Protein AF-A0A957FHU2-F1 (afdb_monomer_lite)

Structure (mmCIF, N/CA/C/O backbone):
data_AF-A0A957FHU2-F1
#
_entry.id   AF-A0A957FHU2-F1
#
loop_
_atom_site.group_PDB
_atom_site.id
_atom_site.type_symbol
_atom_site.label_atom_id
_atom_site.label_alt_id
_atom_site.label_comp_id
_atom_site.label_asym_id
_atom_site.label_entity_id
_atom_site.label_seq_id
_atom_site.pdbx_PDB_ins_code
_atom_site.Cartn_x
_atom_site.Cartn_y
_atom_site.Cartn_z
_atom_site.occupancy
_atom_site.B_iso_or_equiv
_atom_site.auth_seq_id
_atom_site.auth_comp_id
_atom_site.auth_asym_id
_atom_site.auth_atom_id
_atom_site.pdbx_PDB_model_num
ATOM 1 N N . MET A 1 1 ? -1.636 3.549 -12.609 1.00 58.84 1 MET A N 1
ATOM 2 C CA . MET A 1 1 ? -0.171 3.416 -12.689 1.00 58.84 1 MET A CA 1
ATOM 3 C C . MET A 1 1 ? 0.084 2.730 -14.004 1.00 58.84 1 MET A C 1
ATOM 5 O O . MET A 1 1 ? -0.234 1.559 -14.121 1.00 58.84 1 MET A O 1
ATOM 9 N N . GLU A 1 2 ? 0.483 3.490 -15.012 1.00 68.56 2 GLU A N 1
ATOM 10 C CA . GLU A 1 2 ? 0.765 2.947 -16.338 1.00 68.56 2 GLU A CA 1
ATOM 11 C C . GLU A 1 2 ? 2.270 3.096 -16.540 1.00 68.56 2 GLU A C 1
ATOM 13 O O . GLU A 1 2 ? 2.808 4.201 -16.449 1.00 68.56 2 GLU A O 1
ATOM 18 N N . MET A 1 3 ? 2.957 1.965 -16.657 1.00 79.81 3 MET A N 1
ATOM 19 C CA . MET A 1 3 ? 4.405 1.883 -16.797 1.00 79.81 3 MET A CA 1
ATOM 20 C C . MET A 1 3 ? 4.702 0.957 -17.965 1.00 79.81 3 MET A C 1
ATOM 22 O O . MET A 1 3 ? 4.177 -0.155 -18.015 1.00 79.81 3 MET A O 1
ATOM 26 N N . ASP A 1 4 ? 5.546 1.411 -18.888 1.00 86.31 4 ASP A N 1
ATOM 27 C CA . ASP A 1 4 ? 5.995 0.567 -19.990 1.00 86.31 4 ASP A CA 1
ATOM 28 C C . ASP A 1 4 ? 6.772 -0.636 -19.431 1.00 86.31 4 ASP A C 1
ATOM 30 O O . ASP A 1 4 ? 7.658 -0.483 -18.588 1.00 86.31 4 ASP A O 1
ATOM 34 N N . GLY A 1 5 ? 6.381 -1.840 -19.847 1.00 88.19 5 GLY A N 1
ATOM 35 C CA . GLY A 1 5 ? 6.888 -3.101 -19.306 1.00 88.19 5 GLY A CA 1
ATOM 36 C C . GLY A 1 5 ? 6.062 -3.722 -18.173 1.00 88.19 5 GLY A C 1
ATOM 37 O O . GLY A 1 5 ? 6.344 -4.865 -17.827 1.00 88.19 5 GLY A O 1
ATOM 38 N N . VAL A 1 6 ? 5.032 -3.059 -17.630 1.00 90.50 6 VAL A N 1
ATOM 39 C CA . VAL A 1 6 ? 4.055 -3.714 -16.734 1.00 90.50 6 VAL A CA 1
ATOM 40 C C . VAL A 1 6 ? 2.987 -4.423 -17.567 1.00 90.50 6 VAL A C 1
ATOM 42 O O . VAL A 1 6 ? 2.378 -3.823 -18.448 1.00 90.50 6 VAL A O 1
ATOM 45 N N . LEU A 1 7 ? 2.778 -5.708 -17.289 1.00 90.75 7 LEU A N 1
ATOM 46 C CA . LEU A 1 7 ? 1.846 -6.581 -18.006 1.00 90.75 7 LEU A CA 1
ATOM 47 C C . LEU A 1 7 ? 0.510 -6.698 -17.273 1.00 90.75 7 LEU A C 1
ATOM 49 O O . LEU A 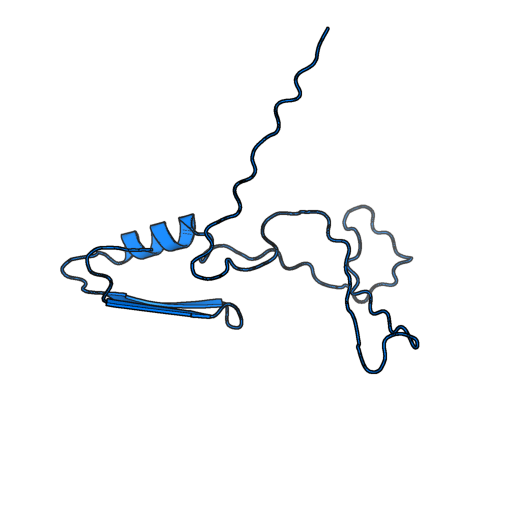1 7 ? -0.541 -6.611 -17.902 1.00 90.75 7 LEU A O 1
ATOM 53 N N . ASP A 1 8 ? 0.564 -6.891 -15.956 1.00 88.94 8 ASP A N 1
ATOM 54 C CA . ASP A 1 8 ? -0.619 -7.024 -15.110 1.00 88.94 8 ASP A CA 1
ATOM 55 C C . ASP A 1 8 ? -0.326 -6.571 -13.675 1.00 88.94 8 ASP A C 1
ATOM 57 O O . ASP A 1 8 ? 0.817 -6.632 -13.207 1.00 88.94 8 ASP A O 1
ATOM 61 N N . VAL A 1 9 ? -1.368 -6.107 -12.983 1.00 88.38 9 VAL A N 1
ATOM 62 C CA . VAL A 1 9 ? -1.300 -5.669 -11.587 1.00 88.38 9 VAL A CA 1
ATOM 63 C C . VAL A 1 9 ? -2.506 -6.190 -10.821 1.00 88.38 9 VAL A C 1
ATOM 65 O O . VAL A 1 9 ? -3.641 -5.773 -11.052 1.00 88.38 9 VAL A O 1
ATOM 68 N N . TYR A 1 10 ? -2.236 -7.014 -9.814 1.00 87.62 10 TYR A N 1
ATOM 69 C CA . TYR A 1 10 ? -3.202 -7.385 -8.791 1.00 87.62 10 TYR A CA 1
ATOM 70 C C . TYR A 1 10 ? -2.890 -6.640 -7.492 1.00 87.62 10 TYR A C 1
ATOM 72 O O . TYR A 1 10 ? -1.763 -6.670 -7.007 1.00 87.62 10 TYR A O 1
ATOM 80 N N . ALA A 1 11 ? -3.890 -5.983 -6.903 1.00 85.69 11 ALA A N 1
ATOM 81 C CA . ALA A 1 11 ? -3.741 -5.277 -5.634 1.00 85.69 11 ALA A CA 1
ATOM 82 C C . ALA A 1 11 ? -4.912 -5.593 -4.698 1.00 85.69 11 ALA A C 1
ATOM 84 O O . ALA A 1 11 ? -6.076 -5.428 -5.068 1.00 85.69 11 ALA A O 1
ATOM 85 N N . SER A 1 12 ? -4.602 -6.014 -3.470 1.00 83.00 12 SER A N 1
ATOM 86 C CA . SER A 1 12 ? -5.597 -6.359 -2.453 1.00 83.00 12 SER A CA 1
ATOM 87 C C . SER A 1 12 ? -5.368 -5.603 -1.155 1.00 83.00 12 SER A C 1
ATOM 89 O O . SER A 1 12 ? -4.422 -5.882 -0.422 1.00 83.00 12 SER A O 1
ATOM 91 N N . SER A 1 13 ? -6.274 -4.676 -0.833 1.00 78.19 13 SER A N 1
ATOM 92 C CA . SER A 1 13 ? -6.225 -3.913 0.421 1.00 78.19 13 SER A CA 1
ATOM 93 C C . SER A 1 13 ? -6.568 -4.737 1.653 1.00 78.19 13 SER A C 1
ATOM 95 O O . SER A 1 13 ? -6.093 -4.423 2.741 1.00 78.19 13 SER A O 1
ATOM 97 N N . SER A 1 14 ? -7.332 -5.819 1.490 1.00 74.69 14 SER A N 1
ATOM 98 C CA . SER A 1 14 ? -7.655 -6.741 2.582 1.00 74.69 14 SER A CA 1
ATOM 99 C C . SER A 1 14 ? -6.442 -7.538 3.056 1.00 74.69 14 SER A C 1
ATOM 101 O O . SER A 1 14 ? -6.355 -7.848 4.240 1.00 74.69 14 SER A O 1
ATOM 103 N N . PHE A 1 15 ? -5.519 -7.858 2.145 1.00 81.19 15 PHE A N 1
ATOM 104 C CA . PHE A 1 15 ? -4.308 -8.625 2.454 1.00 81.19 15 PHE A CA 1
ATOM 105 C C . PHE A 1 15 ? -3.029 -7.783 2.427 1.00 81.19 15 PHE A C 1
ATOM 107 O O . PHE A 1 15 ? -1.985 -8.289 2.816 1.00 81.19 15 PHE A O 1
ATOM 114 N N . GLN A 1 16 ? -3.110 -6.519 1.996 1.00 82.06 16 GLN A N 1
ATOM 115 C CA . GLN A 1 16 ? -1.970 -5.609 1.825 1.00 82.06 16 GLN A CA 1
ATOM 116 C C . GLN A 1 16 ? -0.893 -6.196 0.895 1.00 82.06 16 GLN A C 1
ATOM 118 O O . GLN A 1 16 ? 0.301 -6.111 1.161 1.00 82.06 16 GLN A O 1
ATOM 123 N N . ILE A 1 17 ? -1.334 -6.815 -0.206 1.00 85.44 17 ILE A N 1
ATOM 124 C CA . ILE A 1 17 ? -0.466 -7.459 -1.204 1.00 85.44 17 ILE A CA 1
ATOM 125 C C . ILE A 1 17 ? -0.643 -6.774 -2.554 1.00 85.44 17 ILE A C 1
ATOM 127 O O . ILE A 1 17 ? -1.774 -6.531 -2.990 1.00 85.44 17 ILE A O 1
ATOM 131 N N . ILE A 1 18 ? 0.479 -6.523 -3.228 1.00 88.06 18 ILE A N 1
ATOM 132 C CA . ILE A 1 18 ? 0.527 -6.140 -4.638 1.00 88.06 18 ILE A CA 1
ATOM 133 C C . ILE A 1 18 ? 1.369 -7.164 -5.378 1.00 88.06 18 ILE A C 1
ATOM 135 O O . ILE A 1 18 ? 2.515 -7.412 -5.009 1.00 88.06 18 ILE A O 1
ATOM 139 N N . GLU A 1 19 ? 0.804 -7.726 -6.434 1.00 90.19 19 GLU A N 1
ATOM 140 C CA . GLU A 1 19 ? 1.512 -8.570 -7.382 1.00 90.19 19 GLU A CA 1
ATOM 141 C C . GLU A 1 19 ? 1.601 -7.822 -8.712 1.00 90.19 19 GLU A C 1
ATOM 143 O O . GLU A 1 19 ? 0.586 -7.407 -9.275 1.00 90.19 19 GLU A O 1
ATOM 148 N N . VAL A 1 20 ? 2.828 -7.609 -9.189 1.00 91.19 20 VAL A N 1
ATOM 149 C CA . VAL A 1 20 ? 3.102 -6.936 -10.462 1.00 91.19 20 VAL A CA 1
ATOM 150 C C . VAL A 1 20 ? 3.776 -7.933 -11.387 1.00 91.19 20 VAL A C 1
ATOM 152 O O . VAL A 1 20 ? 4.882 -8.396 -11.108 1.00 91.19 20 VAL A O 1
ATOM 155 N N . GLN A 1 21 ? 3.129 -8.236 -12.507 1.00 92.81 21 GLN A N 1
ATOM 156 C CA . GLN A 1 21 ? 3.751 -8.973 -13.600 1.00 92.81 21 GLN A CA 1
ATOM 157 C C . GLN A 1 21 ? 4.396 -7.963 -14.547 1.00 92.81 21 GLN A C 1
ATOM 159 O O . GLN A 1 21 ? 3.732 -7.038 -15.017 1.00 92.81 21 GLN A O 1
ATOM 164 N N . TYR A 1 22 ? 5.692 -8.114 -14.818 1.00 94.12 22 TYR A N 1
ATOM 165 C CA . TYR A 1 22 ? 6.451 -7.170 -15.637 1.00 94.12 22 TYR A CA 1
ATOM 166 C C . TYR A 1 22 ? 7.501 -7.868 -16.507 1.00 94.12 22 TYR A C 1
ATOM 168 O O . TYR A 1 22 ? 7.932 -8.984 -16.219 1.00 94.12 22 TYR A O 1
ATOM 176 N N . ASP A 1 23 ? 7.909 -7.193 -17.580 1.00 93.94 23 ASP A N 1
ATOM 177 C CA . ASP A 1 23 ? 9.010 -7.598 -18.448 1.00 93.94 23 ASP A CA 1
ATOM 178 C C . ASP A 1 23 ? 10.344 -7.054 -17.894 1.00 93.94 23 ASP A C 1
ATOM 180 O O . ASP A 1 23 ? 10.600 -5.846 -17.991 1.00 93.94 23 ASP A O 1
ATOM 184 N N . PRO A 1 24 ? 11.227 -7.911 -17.346 1.00 90.62 24 PRO A N 1
ATOM 185 C CA . PRO A 1 24 ? 12.488 -7.475 -16.751 1.00 90.62 24 PRO A CA 1
ATOM 186 C C . PRO A 1 24 ? 13.480 -6.907 -17.776 1.00 90.62 24 PRO A C 1
ATOM 188 O O . PRO A 1 24 ? 14.435 -6.239 -17.386 1.00 90.62 24 PRO A O 1
ATOM 191 N N . ALA A 1 25 ? 13.278 -7.145 -19.079 1.00 92.94 25 ALA A N 1
ATOM 192 C CA . ALA A 1 25 ? 14.103 -6.544 -20.126 1.00 92.94 25 ALA A CA 1
ATOM 193 C C . ALA A 1 25 ? 13.748 -5.070 -20.384 1.00 92.94 25 ALA A C 1
ATOM 195 O O . ALA A 1 25 ? 14.568 -4.326 -20.922 1.00 92.94 25 ALA A O 1
ATOM 196 N N . LYS A 1 26 ? 12.534 -4.651 -20.013 1.00 91.38 26 LYS A N 1
ATOM 197 C CA . LYS A 1 26 ? 12.023 -3.289 -20.227 1.00 91.38 26 LYS A CA 1
ATOM 198 C C . LYS A 1 26 ? 11.966 -2.474 -18.949 1.00 91.38 26 LYS A C 1
ATOM 200 O O . LYS A 1 26 ? 12.112 -1.256 -19.002 1.00 91.38 26 LYS A O 1
ATOM 205 N N . LEU A 1 27 ? 11.759 -3.139 -17.816 1.00 89.69 27 LEU A N 1
ATOM 206 C CA . LEU A 1 27 ? 11.504 -2.475 -16.554 1.00 89.69 27 LEU A CA 1
ATOM 207 C C . LEU A 1 27 ? 12.284 -3.140 -15.414 1.00 89.69 27 LEU A C 1
ATOM 209 O O . LEU A 1 27 ? 12.016 -4.294 -15.082 1.00 89.69 27 LEU A O 1
ATOM 213 N N . PRO A 1 28 ? 13.239 -2.434 -14.785 1.00 90.56 28 PRO A N 1
ATOM 214 C CA . PRO A 1 28 ? 13.932 -2.967 -13.626 1.00 90.56 28 PRO A CA 1
ATOM 215 C C . PRO A 1 28 ? 13.024 -2.941 -12.379 1.00 90.56 28 PRO A C 1
ATOM 217 O O . PRO A 1 28 ? 12.280 -1.974 -12.178 1.00 90.56 28 PRO A O 1
ATOM 220 N N . PRO A 1 29 ? 13.120 -3.952 -11.494 1.00 87.50 29 PRO A N 1
ATOM 221 C CA . PRO A 1 29 ? 12.253 -4.091 -10.319 1.00 87.50 29 PRO A CA 1
ATOM 222 C C . PRO A 1 29 ? 12.293 -2.880 -9.384 1.00 87.50 29 PRO A C 1
ATOM 224 O O . PRO A 1 29 ? 11.247 -2.425 -8.931 1.00 87.50 29 PRO A O 1
ATOM 227 N N . ASN A 1 30 ? 13.471 -2.290 -9.168 1.00 91.75 30 ASN A N 1
ATOM 228 C CA . ASN A 1 30 ? 13.629 -1.136 -8.277 1.00 91.75 30 ASN A CA 1
ATOM 229 C C . ASN A 1 30 ? 12.746 0.052 -8.694 1.00 91.75 30 ASN A C 1
ATOM 231 O O . ASN A 1 30 ? 12.280 0.806 -7.849 1.00 91.75 30 ASN A O 1
ATOM 235 N N . THR A 1 31 ? 12.483 0.228 -9.993 1.00 89.94 31 THR A N 1
ATOM 236 C CA . THR A 1 31 ? 11.597 1.298 -10.471 1.00 89.94 31 THR A CA 1
ATOM 237 C C . THR A 1 31 ? 10.141 1.047 -10.077 1.00 89.94 31 THR A C 1
ATOM 239 O O . THR A 1 31 ? 9.415 1.997 -9.784 1.00 89.94 31 THR A O 1
ATOM 242 N N . ILE A 1 32 ? 9.716 -0.219 -10.038 1.00 90.44 32 ILE A N 1
ATOM 243 C CA . ILE A 1 32 ? 8.389 -0.614 -9.554 1.00 90.44 32 ILE A CA 1
ATOM 244 C C . ILE A 1 32 ? 8.304 -0.344 -8.051 1.00 90.44 32 ILE A C 1
ATOM 246 O O . ILE A 1 32 ? 7.355 0.299 -7.608 1.00 90.44 32 ILE A O 1
ATOM 250 N N . GLU A 1 33 ? 9.318 -0.753 -7.286 1.00 90.62 33 GLU A N 1
ATOM 251 C CA . GLU A 1 33 ? 9.384 -0.529 -5.837 1.00 90.62 33 GLU A CA 1
ATOM 252 C C . GLU A 1 33 ? 9.292 0.958 -5.486 1.00 90.62 33 GLU A C 1
ATOM 254 O O . GLU A 1 33 ? 8.405 1.350 -4.732 1.00 90.62 33 GLU A O 1
ATOM 259 N N . THR A 1 34 ? 10.114 1.810 -6.111 1.00 89.75 34 THR A N 1
ATOM 260 C CA . THR A 1 34 ? 10.074 3.263 -5.880 1.00 89.75 34 THR A CA 1
ATOM 261 C C . THR A 1 34 ? 8.688 3.845 -6.159 1.00 89.75 34 THR A C 1
ATOM 263 O O . THR A 1 34 ? 8.188 4.670 -5.399 1.00 89.75 34 THR A O 1
ATOM 266 N N . LYS A 1 35 ? 8.013 3.401 -7.225 1.00 88.31 35 LYS A N 1
ATOM 267 C CA . LYS A 1 35 ? 6.665 3.886 -7.550 1.00 88.31 35 LYS A CA 1
ATOM 268 C C . LYS A 1 35 ? 5.607 3.413 -6.555 1.00 88.31 35 LYS A C 1
ATOM 270 O O . LYS A 1 35 ? 4.689 4.172 -6.241 1.00 88.31 35 LYS A O 1
ATOM 275 N N . LEU A 1 36 ? 5.716 2.180 -6.067 1.00 87.69 36 LEU A N 1
ATOM 276 C CA . LEU A 1 36 ? 4.821 1.653 -5.038 1.00 87.69 36 LEU A CA 1
ATOM 277 C C . LEU A 1 36 ? 5.039 2.357 -3.693 1.00 87.69 36 LEU A C 1
ATOM 279 O O . LEU A 1 36 ? 4.067 2.652 -2.996 1.00 87.69 36 LEU A O 1
ATOM 283 N N . GLU A 1 37 ? 6.282 2.689 -3.355 1.00 87.00 37 GLU A N 1
ATOM 284 C CA . GLU A 1 37 ? 6.626 3.498 -2.187 1.00 87.00 37 GLU A CA 1
ATOM 285 C C . GLU A 1 37 ? 6.039 4.914 -2.285 1.00 87.00 37 GLU A C 1
ATOM 287 O O . GLU A 1 37 ? 5.304 5.329 -1.389 1.00 87.00 37 GLU A O 1
ATOM 292 N N . GLU A 1 38 ? 6.247 5.618 -3.405 1.00 84.44 38 GLU A N 1
ATOM 293 C CA . GLU A 1 38 ? 5.653 6.942 -3.676 1.00 84.44 38 GLU A CA 1
ATOM 294 C C . GLU A 1 38 ? 4.118 6.924 -3.565 1.00 84.44 38 GLU A C 1
ATOM 296 O O . GLU A 1 38 ? 3.490 7.859 -3.053 1.00 84.44 38 GLU A O 1
ATOM 301 N N . ALA A 1 39 ? 3.490 5.845 -4.035 1.00 81.56 39 ALA A N 1
ATOM 302 C CA . ALA A 1 39 ? 2.049 5.653 -3.936 1.00 81.56 39 ALA A CA 1
ATOM 303 C C . ALA A 1 39 ? 1.584 5.320 -2.502 1.00 81.56 39 ALA A C 1
ATOM 305 O O . ALA A 1 39 ? 0.410 5.516 -2.172 1.00 81.56 39 ALA A O 1
ATOM 306 N N . GLY A 1 40 ? 2.499 4.928 -1.615 1.00 80.81 40 GLY A N 1
ATOM 307 C CA . GLY A 1 40 ? 2.237 4.618 -0.211 1.00 80.81 40 GLY A CA 1
ATOM 308 C C . GLY A 1 40 ? 1.804 3.174 0.029 1.00 80.81 40 GLY A C 1
ATOM 309 O O . GLY A 1 40 ? 1.065 2.922 0.976 1.00 80.81 40 GLY A O 1
ATOM 310 N N . TYR A 1 41 ? 2.226 2.247 -0.831 1.00 84.81 41 TYR A N 1
ATOM 311 C CA . TYR A 1 41 ? 1.920 0.823 -0.702 1.00 84.81 41 TYR A CA 1
ATOM 312 C C . TYR A 1 41 ? 2.976 0.022 0.070 1.00 84.81 41 TYR A C 1
ATOM 314 O O . TYR A 1 41 ? 2.632 -1.035 0.591 1.00 84.81 41 TYR A O 1
ATOM 322 N N . LEU A 1 42 ? 4.220 0.515 0.157 1.00 83.62 42 LEU A N 1
ATOM 323 C CA . LEU A 1 42 ? 5.349 -0.173 0.815 1.00 83.62 42 LEU A CA 1
ATOM 324 C C . LEU A 1 42 ? 5.669 0.332 2.236 1.00 83.62 42 LEU A C 1
ATOM 326 O O . LEU A 1 42 ? 6.579 -0.184 2.878 1.00 83.62 42 LEU A O 1
ATOM 330 N N . GLY A 1 43 ? 4.950 1.344 2.730 1.00 76.06 43 GLY A N 1
ATOM 331 C CA . GLY A 1 43 ? 5.163 1.912 4.065 1.00 76.06 43 GLY A CA 1
ATOM 332 C C . GLY A 1 43 ? 4.381 1.194 5.169 1.00 76.06 43 GLY A C 1
ATOM 333 O O . GLY A 1 43 ? 3.391 0.511 4.907 1.00 76.06 43 GLY A O 1
ATOM 334 N N . GLU A 1 44 ? 4.794 1.403 6.420 1.00 73.62 44 GLU A N 1
ATOM 335 C CA . GLU A 1 44 ? 4.064 0.907 7.588 1.00 73.62 44 GLU A CA 1
ATOM 336 C C . GLU A 1 44 ? 2.719 1.635 7.743 1.00 73.62 44 GLU A C 1
ATOM 338 O O . GLU A 1 44 ? 2.637 2.867 7.685 1.00 73.62 44 GLU A O 1
ATOM 343 N N . LEU A 1 45 ? 1.647 0.868 7.945 1.00 71.31 45 LEU A N 1
ATOM 344 C CA . LEU A 1 45 ? 0.337 1.425 8.253 1.00 71.31 45 LEU A CA 1
ATOM 345 C C . LEU A 1 45 ? 0.241 1.677 9.750 1.00 71.31 45 LEU A C 1
ATOM 347 O O . LEU A 1 45 ? 0.287 0.749 10.556 1.00 71.31 45 LEU A O 1
ATOM 351 N N . ILE A 1 46 ? 0.025 2.936 10.115 1.00 71.00 46 ILE A N 1
ATOM 352 C CA . ILE A 1 46 ? -0.262 3.309 11.497 1.00 71.00 46 ILE A CA 1
ATOM 353 C C . ILE A 1 46 ? -1.721 2.940 11.777 1.00 71.00 46 ILE A C 1
ATOM 355 O O . ILE A 1 46 ? -2.631 3.759 11.644 1.00 71.00 46 ILE A O 1
ATOM 359 N N . ILE A 1 47 ? -1.946 1.668 12.106 1.00 70.94 47 ILE A N 1
ATOM 360 C CA . ILE A 1 47 ? -3.247 1.154 12.532 1.00 70.94 47 ILE A CA 1
ATOM 361 C C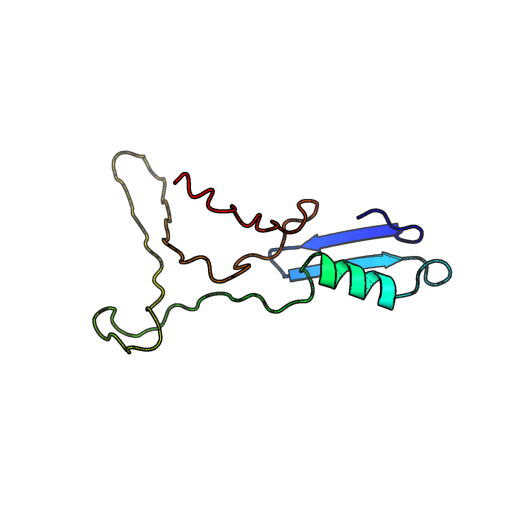 . ILE A 1 47 ? -3.341 1.378 14.038 1.00 70.94 47 ILE A C 1
ATOM 363 O O . ILE A 1 47 ? -2.580 0.767 14.792 1.00 70.94 47 ILE A O 1
ATOM 367 N N . PRO A 1 48 ? -4.257 2.228 14.519 1.00 69.38 48 PRO A N 1
ATOM 368 C CA . PRO A 1 48 ? -4.366 2.426 15.949 1.00 69.38 48 PRO A CA 1
ATOM 369 C C . PRO A 1 48 ? -4.962 1.167 16.603 1.00 69.38 48 PRO A C 1
ATOM 371 O O . PRO A 1 48 ? -5.957 0.611 16.124 1.00 69.38 48 PRO A O 1
ATOM 374 N N . ALA A 1 49 ? -4.339 0.709 17.687 1.00 70.50 49 ALA A N 1
ATOM 375 C CA . ALA A 1 49 ? -4.749 -0.482 18.423 1.00 70.50 49 ALA A CA 1
ATOM 376 C C . ALA A 1 49 ? -5.620 -0.109 19.631 1.00 70.50 49 ALA A C 1
ATOM 378 O O . ALA A 1 49 ? -5.279 0.790 20.398 1.00 70.50 49 ALA A O 1
ATOM 379 N N . GLU A 1 50 ? -6.732 -0.825 19.815 1.00 69.62 50 GLU A N 1
ATOM 380 C CA . GLU A 1 50 ? -7.536 -0.741 21.037 1.00 69.62 50 GLU 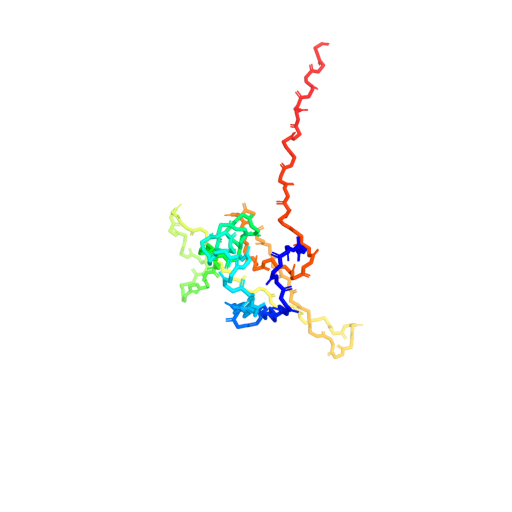A CA 1
ATOM 381 C C . GLU A 1 50 ? -6.777 -1.397 22.190 1.00 69.62 50 GLU A C 1
ATOM 383 O O . GLU A 1 50 ? -6.306 -2.531 22.070 1.00 69.62 50 GLU A O 1
ATOM 388 N N . THR A 1 51 ? -6.640 -0.684 23.304 1.00 69.25 51 THR A N 1
ATOM 389 C CA . THR A 1 51 ? -6.018 -1.230 24.510 1.00 69.25 51 THR A CA 1
ATOM 390 C C . THR A 1 51 ? -7.084 -1.906 25.370 1.00 69.25 51 THR A C 1
ATOM 392 O O . THR A 1 51 ? -8.231 -1.473 25.425 1.00 69.25 51 THR A O 1
ATOM 395 N N . GLY A 1 52 ? -6.714 -2.970 26.088 1.00 67.31 52 GLY A N 1
ATOM 396 C CA . GLY A 1 52 ? -7.602 -3.605 27.074 1.00 67.31 52 GLY A CA 1
ATOM 397 C C . GLY A 1 52 ? -7.780 -2.794 28.366 1.00 67.31 52 GLY A C 1
ATOM 398 O O . GLY A 1 52 ? -8.373 -3.293 29.320 1.00 67.31 52 GLY A O 1
ATOM 399 N N . ALA A 1 53 ? -7.222 -1.581 28.426 1.00 68.81 53 ALA A N 1
ATOM 400 C CA . ALA A 1 53 ? -7.262 -0.723 29.598 1.00 68.81 53 ALA A CA 1
ATOM 401 C C . ALA A 1 53 ? -8.612 0.015 29.688 1.00 68.81 53 ALA A C 1
ATOM 403 O O . ALA A 1 53 ? -9.151 0.451 28.665 1.00 68.81 53 ALA A O 1
ATOM 404 N N . PRO A 1 54 ? -9.169 0.200 30.897 1.00 67.75 54 PRO A N 1
ATOM 405 C CA . PRO A 1 54 ? -10.363 1.012 31.081 1.00 67.75 54 PRO A CA 1
ATOM 406 C C . PRO A 1 54 ? -10.156 2.437 30.554 1.00 67.75 54 PRO A C 1
ATOM 408 O O . PRO A 1 54 ? -9.142 3.068 30.840 1.00 67.75 54 PRO A O 1
ATOM 411 N N . ALA A 1 55 ? -11.163 3.005 29.884 1.00 64.44 55 ALA A N 1
ATOM 412 C CA . ALA A 1 55 ? -11.118 4.381 29.365 1.00 64.44 55 ALA A CA 1
ATOM 413 C C . ALA A 1 55 ? -10.883 5.463 30.445 1.00 64.44 55 ALA A C 1
ATOM 415 O O . ALA A 1 55 ? -10.592 6.617 30.129 1.00 64.44 55 ALA A O 1
ATOM 416 N N . THR A 1 56 ? -11.037 5.105 31.722 1.00 66.62 56 THR A N 1
ATOM 417 C CA . THR A 1 56 ? -10.779 5.963 32.883 1.00 66.62 56 THR A CA 1
ATOM 418 C C . THR A 1 56 ? -9.295 6.080 33.234 1.00 66.62 56 THR A C 1
ATOM 420 O O . THR A 1 56 ? -8.914 7.027 33.919 1.00 66.62 56 THR A O 1
ATOM 423 N N . GLU A 1 57 ? -8.450 5.157 32.772 1.00 64.69 57 GLU A N 1
ATOM 424 C CA . GLU A 1 57 ? -7.002 5.205 32.971 1.00 64.69 57 GLU A CA 1
ATOM 425 C C . GLU A 1 57 ? -6.364 6.082 31.887 1.00 64.69 57 GLU A C 1
ATOM 427 O O . GLU A 1 57 ? -5.879 5.619 30.859 1.00 64.69 57 GLU A O 1
ATOM 432 N N . LYS A 1 58 ? -6.388 7.402 32.097 1.00 54.69 58 LYS A N 1
ATOM 433 C CA . LYS A 1 58 ? -5.612 8.337 31.274 1.00 54.69 58 LYS A CA 1
ATOM 434 C C . LYS A 1 58 ? -4.126 8.185 31.594 1.00 54.69 58 LYS A C 1
ATOM 436 O O . LYS A 1 58 ? -3.641 8.784 32.551 1.00 54.69 58 LYS A O 1
ATOM 441 N N . THR A 1 59 ? -3.383 7.447 30.778 1.00 56.28 59 THR A N 1
ATOM 442 C CA . THR A 1 59 ? -1.934 7.660 30.681 1.00 56.28 59 THR A CA 1
ATOM 443 C C . THR A 1 59 ? -1.715 8.896 29.809 1.00 56.28 59 THR A C 1
ATOM 445 O O . THR A 1 59 ? -2.276 8.990 28.721 1.00 56.28 59 THR A O 1
ATOM 448 N N . ALA A 1 60 ? -0.961 9.880 30.301 1.00 56.84 60 ALA A N 1
ATOM 449 C CA . ALA A 1 60 ? -0.828 11.194 29.662 1.00 56.84 60 ALA A CA 1
ATOM 450 C C . ALA A 1 60 ? -0.260 11.154 28.226 1.00 56.84 60 ALA A C 1
ATOM 452 O O . ALA A 1 60 ? -0.448 12.116 27.487 1.00 56.84 60 ALA A O 1
ATOM 453 N N . ASP A 1 61 ? 0.360 10.041 27.821 1.00 55.34 61 ASP A N 1
ATOM 454 C CA . ASP A 1 61 ? 1.104 9.935 26.563 1.00 55.34 61 ASP A CA 1
ATOM 455 C C . ASP A 1 61 ? 0.372 9.213 25.418 1.00 55.34 61 ASP A C 1
ATOM 457 O O . ASP A 1 61 ? 0.863 9.252 24.292 1.00 55.34 61 ASP A O 1
ATOM 461 N N . GLN A 1 62 ? -0.796 8.585 25.637 1.00 54.38 62 GLN A N 1
ATOM 462 C CA . GLN A 1 62 ? -1.577 7.976 24.543 1.00 54.38 62 GLN A CA 1
ATOM 463 C C . GLN A 1 62 ? -3.095 8.090 24.771 1.00 54.38 62 GLN A C 1
ATOM 465 O O . GLN A 1 62 ? -3.614 7.521 25.734 1.00 54.38 62 GLN A O 1
ATOM 470 N N . PRO A 1 63 ? -3.852 8.788 23.897 1.00 59.44 63 PRO A N 1
ATOM 471 C CA . PRO A 1 63 ? -5.306 8.728 23.944 1.00 59.44 63 PRO A CA 1
ATOM 472 C C . PRO A 1 63 ? -5.754 7.303 23.602 1.00 59.44 63 PRO A C 1
ATOM 474 O O . PRO A 1 63 ? -5.435 6.784 22.534 1.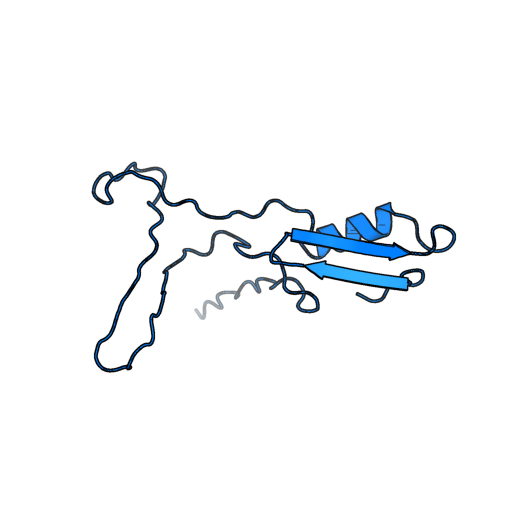00 59.44 63 PRO A O 1
ATOM 477 N N . ALA A 1 64 ? -6.489 6.667 24.512 1.00 63.81 64 ALA A N 1
ATOM 478 C CA . ALA A 1 64 ? -6.990 5.317 24.299 1.00 63.81 64 ALA A CA 1
ATOM 479 C C . ALA A 1 64 ? -7.928 5.268 23.076 1.00 63.81 64 ALA A C 1
ATOM 481 O O . ALA A 1 64 ? -8.869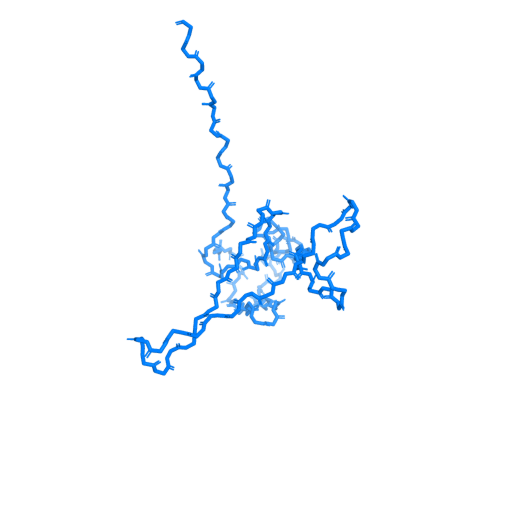 6.060 22.953 1.00 63.81 64 ALA A O 1
ATOM 482 N N . PHE A 1 65 ? -7.636 4.357 22.148 1.00 64.81 65 PHE A N 1
ATOM 483 C CA . PHE A 1 65 ? -8.455 4.091 20.970 1.00 64.81 65 PHE A CA 1
ATOM 484 C C . PHE A 1 65 ? -9.585 3.137 21.346 1.00 64.81 65 PHE A C 1
ATOM 486 O O . PHE A 1 65 ? -9.321 2.083 21.914 1.00 64.81 65 PHE A O 1
ATOM 493 N N . PHE A 1 66 ? -10.822 3.472 20.978 1.00 67.12 66 PHE A N 1
ATOM 494 C CA . PHE A 1 66 ? -11.986 2.617 21.207 1.00 67.12 66 PHE A CA 1
ATOM 495 C C . PHE A 1 66 ? -12.868 2.544 19.967 1.00 67.12 66 PHE A C 1
ATOM 497 O O . PHE A 1 66 ? -13.102 3.547 19.282 1.00 67.12 66 PHE A O 1
ATOM 504 N N . ARG A 1 67 ? -13.414 1.354 19.706 1.00 65.00 67 ARG A N 1
ATOM 505 C CA . ARG A 1 67 ? -14.424 1.149 18.665 1.00 65.00 67 ARG A CA 1
ATOM 506 C C . ARG A 1 67 ? -15.807 1.455 19.235 1.00 65.00 67 ARG A C 1
ATOM 508 O O . ARG A 1 67 ? -16.328 0.698 20.051 1.00 65.00 67 ARG A O 1
ATOM 515 N N . HIS A 1 68 ? -16.444 2.540 18.792 1.00 62.50 68 HIS A N 1
ATOM 516 C CA . HIS A 1 68 ? -17.831 2.808 19.178 1.00 62.50 68 HIS A CA 1
ATOM 517 C C . HIS A 1 68 ? -18.799 2.066 18.249 1.00 62.50 68 HIS A C 1
ATOM 519 O O . HIS A 1 68 ? -18.809 2.263 17.032 1.00 62.50 68 HIS A O 1
ATOM 525 N N . THR A 1 69 ? -19.647 1.229 18.843 1.00 60.41 69 THR A N 1
ATOM 526 C CA . THR A 1 69 ? -20.771 0.583 18.157 1.00 60.41 69 THR A CA 1
ATOM 527 C C . THR A 1 69 ? -22.062 1.196 18.676 1.00 60.41 69 THR A C 1
ATOM 529 O O . THR A 1 69 ? -22.278 1.231 19.886 1.00 60.41 69 THR A O 1
ATOM 532 N N . ALA A 1 70 ? -22.924 1.673 17.779 1.00 59.47 70 ALA A N 1
ATOM 533 C CA . ALA A 1 70 ? -24.248 2.165 18.139 1.00 59.47 70 ALA A CA 1
ATOM 534 C C . ALA A 1 70 ? -25.309 1.377 17.366 1.00 59.47 70 ALA A C 1
ATOM 536 O O . ALA A 1 70 ? -25.281 1.310 16.139 1.00 59.47 70 ALA A O 1
ATOM 537 N N . ALA A 1 71 ? -26.262 0.792 18.090 1.00 56.31 71 ALA A N 1
ATOM 538 C CA . ALA A 1 71 ? -27.438 0.160 17.508 1.00 56.31 71 ALA A CA 1
ATOM 539 C C . ALA A 1 71 ? -28.643 1.086 17.711 1.00 56.31 71 ALA A C 1
ATOM 541 O O . ALA A 1 71 ? -29.038 1.352 18.845 1.00 56.31 71 ALA A O 1
ATOM 542 N N . TYR A 1 72 ? -29.221 1.590 16.619 1.00 57.91 72 TYR A N 1
ATOM 543 C CA . TYR A 1 72 ? -30.441 2.397 16.658 1.00 57.91 72 TYR A CA 1
ATOM 544 C C . TYR A 1 72 ? -31.645 1.536 16.276 1.00 57.91 72 TYR A C 1
ATOM 546 O O . TYR A 1 72 ? -31.750 1.056 15.151 1.00 57.91 72 TYR A O 1
ATOM 554 N N . ALA A 1 73 ? -32.592 1.378 17.204 1.00 57.69 73 ALA A N 1
ATOM 555 C CA . ALA A 1 73 ? -33.790 0.562 16.989 1.00 57.69 73 ALA A CA 1
ATOM 556 C C . ALA A 1 73 ? -34.696 1.091 15.853 1.00 57.69 73 ALA A C 1
ATOM 558 O O . ALA A 1 73 ? -35.437 0.328 15.240 1.00 57.69 73 ALA A O 1
ATOM 559 N N . GLN A 1 74 ? -34.625 2.392 15.551 1.00 64.19 74 GLN A N 1
ATOM 560 C CA . GLN A 1 74 ? -35.490 3.066 14.576 1.00 64.19 74 GLN A CA 1
ATOM 561 C C . GLN A 1 74 ? -35.029 2.895 13.108 1.00 64.19 74 GLN A C 1
ATOM 563 O O . GLN A 1 74 ? -35.778 3.228 12.196 1.00 64.19 74 GLN A O 1
ATOM 568 N N . THR A 1 75 ? -33.830 2.347 12.862 1.00 57.34 75 THR A N 1
ATOM 569 C CA . THR A 1 75 ? -33.233 2.149 11.518 1.00 57.34 75 THR A CA 1
ATOM 570 C C . THR A 1 75 ? -33.278 0.695 11.008 1.00 57.34 75 THR A C 1
ATOM 572 O O . THR A 1 75 ? -32.586 0.346 10.051 1.00 57.34 75 THR A O 1
ATOM 575 N N . GLY A 1 76 ? -34.098 -0.172 11.614 1.00 61.94 76 GLY A N 1
ATOM 576 C CA . GLY A 1 76 ? -34.190 -1.594 11.247 1.00 61.94 76 GLY A CA 1
ATOM 577 C C . GLY A 1 76 ? -32.982 -2.429 11.710 1.00 61.94 76 GLY A C 1
ATOM 578 O O . GLY A 1 76 ? -32.309 -2.064 12.668 1.00 61.94 76 GLY A O 1
ATOM 579 N N . GLN A 1 77 ? -32.699 -3.552 11.029 1.00 58.47 77 GLN A N 1
ATOM 580 C CA . GLN A 1 77 ? -31.595 -4.503 11.312 1.00 58.47 77 GLN A CA 1
ATOM 581 C C . GLN A 1 77 ? -30.198 -3.978 10.905 1.00 58.47 77 GLN A C 1
ATOM 583 O O . GLN A 1 77 ? -29.320 -4.752 10.529 1.00 58.47 77 GLN A O 1
ATOM 588 N N . THR A 1 78 ? -29.980 -2.664 10.938 1.00 53.22 78 THR A N 1
ATOM 589 C CA . THR A 1 78 ? -28.723 -2.053 10.487 1.00 53.22 78 THR A CA 1
ATOM 590 C C . THR A 1 78 ? -27.841 -1.748 11.689 1.00 53.22 78 THR A C 1
ATOM 592 O O . THR A 1 78 ? -28.222 -0.971 12.564 1.00 53.22 78 THR A O 1
ATOM 595 N N . ILE A 1 79 ? -26.655 -2.354 11.730 1.00 58.31 79 ILE A N 1
ATOM 596 C CA . ILE A 1 79 ? -25.616 -2.045 12.715 1.00 58.31 79 ILE A CA 1
ATOM 597 C C . ILE A 1 79 ? -24.660 -1.040 12.072 1.00 58.31 79 ILE A C 1
ATOM 599 O O . ILE A 1 79 ? -24.089 -1.326 11.020 1.00 58.31 79 ILE A O 1
ATOM 603 N N . SER A 1 80 ? -24.480 0.119 12.708 1.00 53.09 80 SER A N 1
ATOM 604 C CA . SER A 1 80 ? -23.576 1.169 12.234 1.00 53.09 80 SER A CA 1
ATOM 605 C C . SER A 1 80 ? -22.416 1.359 13.206 1.00 53.09 80 SER A C 1
ATOM 607 O O . SER A 1 80 ? -22.600 1.443 14.423 1.00 53.09 80 SER A O 1
ATOM 609 N N . PHE A 1 81 ? -21.212 1.465 12.652 1.00 64.06 81 PHE A N 1
ATOM 610 C CA . PHE A 1 81 ? -19.979 1.711 13.393 1.00 64.06 81 PHE A CA 1
ATOM 611 C C . PHE A 1 81 ? -19.475 3.109 13.046 1.00 64.06 81 PHE A C 1
ATOM 613 O O . PHE A 1 81 ? -19.398 3.466 11.871 1.00 64.06 81 PHE A O 1
ATOM 620 N N . ALA A 1 82 ? -19.152 3.907 14.059 1.00 60.44 82 ALA A N 1
ATOM 621 C CA . ALA A 1 82 ? -18.626 5.251 13.872 1.00 60.44 82 ALA A CA 1
ATOM 622 C C . ALA A 1 82 ? -17.468 5.469 14.834 1.00 60.44 82 ALA A C 1
ATOM 624 O O . ALA A 1 82 ? -17.534 5.086 15.997 1.00 60.44 82 ALA A O 1
ATOM 625 N N . GLN A 1 83 ? -16.404 6.099 14.358 1.00 60.53 83 GLN A N 1
ATOM 626 C CA . GLN A 1 83 ? -15.220 6.323 15.164 1.00 60.53 83 GLN A CA 1
ATOM 627 C C . GLN A 1 83 ? -14.657 7.704 14.876 1.00 60.53 83 GLN A C 1
ATOM 629 O O . GLN A 1 83 ? -14.533 8.105 13.720 1.00 60.53 83 GLN A O 1
ATOM 634 N N . LYS A 1 84 ? -14.301 8.430 15.935 1.00 60.12 84 LYS A N 1
ATOM 635 C CA . LYS A 1 84 ? -13.607 9.706 15.808 1.00 60.12 84 LYS A CA 1
ATOM 636 C C . LYS A 1 84 ? -12.109 9.444 15.892 1.00 60.12 84 LYS A C 1
ATOM 638 O O . LYS A 1 84 ? -11.596 9.138 16.962 1.00 60.12 84 LYS A O 1
ATOM 643 N N . LEU A 1 85 ? -11.427 9.533 14.756 1.00 58.16 85 LEU A N 1
ATOM 644 C CA . LEU A 1 85 ? -9.977 9.397 14.670 1.00 58.16 85 LEU A CA 1
ATOM 645 C C . LEU A 1 85 ? -9.330 10.780 14.563 1.00 58.16 85 LEU A C 1
ATOM 647 O O . LEU A 1 85 ? -9.701 11.521 13.650 1.00 58.16 85 LEU A O 1
ATOM 651 N N . PRO A 1 86 ? -8.377 11.156 15.441 1.00 57.53 86 PRO A N 1
ATOM 652 C CA . PRO A 1 86 ? -7.456 12.227 15.089 1.00 57.53 86 PRO A CA 1
ATOM 653 C C . PRO A 1 86 ? -6.674 11.782 13.846 1.00 57.53 86 PRO A C 1
ATOM 655 O O . PRO A 1 86 ? -6.242 10.631 13.759 1.00 57.53 86 PRO A O 1
ATOM 658 N N . PHE A 1 87 ? -6.534 12.663 12.857 1.00 60.50 87 PHE A N 1
ATOM 659 C CA . PHE A 1 87 ? -5.762 12.356 11.657 1.00 60.50 87 PHE A CA 1
ATOM 660 C C . PHE A 1 87 ? -4.277 12.263 12.033 1.00 60.50 87 PHE A C 1
ATOM 662 O O . PHE A 1 87 ? -3.629 13.274 12.275 1.00 60.50 87 PHE A O 1
ATOM 669 N N . VAL A 1 88 ? -3.759 11.037 12.134 1.00 58.34 88 VAL A N 1
ATOM 670 C CA . VAL A 1 88 ? -2.366 10.732 12.518 1.00 58.34 88 VAL A CA 1
ATOM 671 C C . VAL A 1 88 ? -1.510 10.264 11.333 1.00 58.34 88 VAL A C 1
ATOM 673 O O . VAL A 1 88 ? -0.435 9.708 11.522 1.00 58.34 88 VAL A O 1
ATOM 676 N N . GLY A 1 89 ? -1.977 10.471 10.098 1.00 62.59 89 GLY A N 1
ATOM 677 C CA . GLY A 1 89 ? -1.309 10.008 8.879 1.00 62.59 89 GLY A CA 1
ATOM 678 C C . GLY A 1 89 ? -2.249 9.196 7.994 1.00 62.59 89 GLY A C 1
ATOM 679 O O . GLY A 1 89 ? -3.426 9.525 7.886 1.00 62.59 89 GLY A O 1
ATOM 680 N N . ARG A 1 90 ? -1.745 8.139 7.343 1.00 63.53 90 ARG A N 1
ATOM 681 C CA . ARG A 1 90 ? -2.553 7.239 6.500 1.00 63.53 90 ARG A CA 1
ATOM 682 C C . ARG A 1 90 ? -2.996 6.002 7.293 1.00 63.53 90 ARG A C 1
ATOM 684 O O . ARG A 1 90 ? -2.259 5.021 7.323 1.00 63.53 90 ARG A O 1
ATOM 691 N N . PRO A 1 91 ? -4.188 6.007 7.917 1.00 62.00 91 PRO A N 1
ATOM 692 C CA . PRO A 1 91 ? -4.672 4.857 8.683 1.00 62.00 91 PRO A CA 1
ATOM 693 C C . PRO A 1 91 ? -5.148 3.700 7.794 1.00 62.00 91 PRO A C 1
ATOM 695 O O . PRO A 1 91 ? -5.456 2.625 8.300 1.00 62.00 91 PRO A O 1
ATOM 698 N N . LEU A 1 92 ? -5.262 3.924 6.481 1.00 69.31 92 LEU A N 1
ATOM 699 C CA . LEU A 1 92 ? -5.755 2.955 5.509 1.00 69.31 92 LEU A CA 1
ATOM 700 C C . LEU A 1 92 ? -4.762 2.827 4.359 1.00 69.31 92 LEU A C 1
ATOM 702 O O . LEU A 1 92 ? -4.190 3.821 3.901 1.00 69.31 92 LEU A O 1
ATOM 706 N N . TRP A 1 93 ? -4.600 1.596 3.880 1.00 74.38 93 TRP A N 1
ATOM 707 C CA . TRP A 1 93 ? -3.846 1.328 2.663 1.00 74.38 93 TRP A CA 1
ATOM 708 C C . TRP A 1 93 ? -4.518 2.036 1.477 1.00 74.38 93 TRP A C 1
ATOM 710 O O . TRP A 1 93 ? -5.754 2.067 1.427 1.00 74.38 93 TRP A O 1
ATOM 720 N N . PRO A 1 94 ? -3.757 2.625 0.539 1.00 73.31 94 PRO A N 1
ATOM 721 C CA . PRO A 1 94 ? -4.346 3.330 -0.590 1.00 73.31 94 PRO A CA 1
ATOM 722 C C . PRO A 1 94 ? -5.283 2.410 -1.381 1.00 73.31 94 PRO A C 1
ATOM 724 O O . PRO A 1 94 ? -4.976 1.242 -1.623 1.00 73.31 94 PRO A O 1
ATOM 727 N N . CYS A 1 95 ? -6.441 2.927 -1.791 1.00 66.94 95 CYS A N 1
ATOM 728 C CA . CYS A 1 95 ? -7.294 2.189 -2.713 1.00 66.94 95 CYS A CA 1
ATOM 729 C C . CYS A 1 95 ? -6.605 2.129 -4.087 1.00 66.94 95 CYS A C 1
ATOM 731 O O . CYS A 1 95 ? -6.210 3.181 -4.599 1.00 66.94 95 CYS A O 1
ATOM 733 N N . PRO A 1 96 ? -6.510 0.953 -4.733 1.00 67.38 96 PRO A N 1
ATOM 734 C CA . PRO A 1 96 ? -5.986 0.845 -6.090 1.00 67.38 96 PRO A CA 1
ATOM 735 C C . PRO A 1 96 ? -6.657 1.847 -7.036 1.00 67.38 96 PRO A C 1
ATOM 737 O O . PRO A 1 96 ? -7.880 1.940 -7.101 1.00 67.38 96 PRO A O 1
ATOM 740 N N . GLY A 1 97 ? -5.852 2.643 -7.743 1.00 63.97 97 GLY A N 1
ATOM 741 C CA . GLY A 1 97 ? -6.336 3.681 -8.662 1.00 63.97 97 GLY A CA 1
ATOM 742 C C . GLY A 1 97 ? -6.697 5.030 -8.023 1.00 63.97 97 GLY A C 1
ATOM 743 O O . GLY A 1 97 ? -6.742 6.025 -8.742 1.00 63.97 97 GLY A O 1
ATOM 744 N N . MET A 1 98 ? -6.864 5.114 -6.699 1.00 65.19 98 MET A N 1
ATOM 745 C CA . MET A 1 98 ? -6.925 6.386 -5.975 1.00 65.19 98 MET A CA 1
ATOM 746 C C . MET A 1 98 ? -5.550 6.648 -5.364 1.00 65.19 98 MET A C 1
ATOM 748 O O . MET A 1 98 ? -5.134 5.987 -4.417 1.00 65.19 98 MET A O 1
ATOM 752 N N . GLY A 1 99 ? -4.801 7.576 -5.959 1.00 63.44 99 GLY A N 1
ATOM 753 C CA . GLY A 1 99 ? -3.491 7.957 -5.437 1.00 63.44 99 GLY A CA 1
ATOM 754 C C . GLY A 1 99 ? -3.559 8.497 -3.998 1.00 63.44 99 GLY A C 1
ATOM 755 O O . GLY A 1 99 ? -4.646 8.733 -3.465 1.00 63.44 99 GLY A O 1
ATOM 756 N N . PRO A 1 100 ? -2.396 8.739 -3.371 1.00 64.50 100 PRO A N 1
ATOM 757 C CA . PRO A 1 100 ? -2.308 9.440 -2.097 1.00 64.50 100 PRO A CA 1
ATOM 758 C C . PRO A 1 100 ? -3.229 10.656 -1.993 1.00 64.50 100 PRO A C 1
ATOM 760 O O . PRO A 1 100 ? -3.176 11.535 -2.858 1.00 64.50 100 PRO A O 1
ATOM 763 N N . ILE A 1 101 ? -3.976 10.780 -0.894 1.00 67.81 101 ILE A N 1
ATOM 764 C CA . ILE A 1 101 ? -4.532 12.084 -0.521 1.00 67.81 101 ILE A CA 1
ATOM 765 C C . ILE A 1 101 ? -3.340 12.977 -0.165 1.00 67.81 101 ILE A C 1
ATOM 767 O O . ILE A 1 101 ? -2.616 12.708 0.796 1.00 67.81 101 ILE A O 1
ATOM 771 N N . LYS A 1 102 ? -3.106 14.006 -0.980 1.00 65.62 102 LYS A N 1
ATOM 772 C CA . LYS A 1 102 ? -2.112 15.045 -0.706 1.00 65.62 102 LYS A CA 1
ATOM 773 C C . LYS A 1 102 ? -2.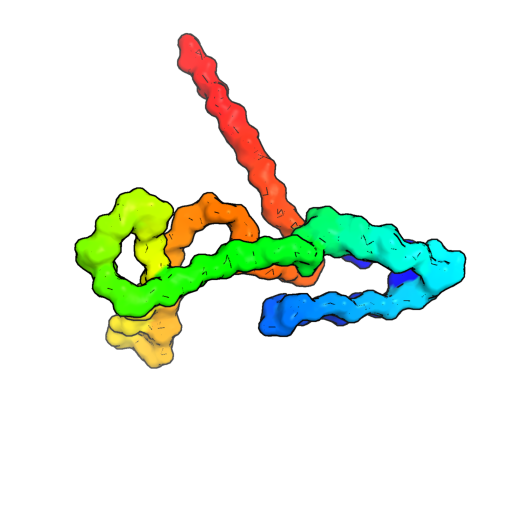755 16.073 0.218 1.00 65.62 102 LYS A C 1
ATOM 775 O O . LYS A 1 102 ? -3.840 16.561 -0.087 1.00 65.62 102 LYS A O 1
ATOM 780 N N . MET A 1 103 ? -2.101 16.387 1.332 1.00 60.62 103 MET A N 1
ATOM 781 C CA . MET A 1 103 ? -2.503 17.527 2.153 1.00 60.62 103 MET A CA 1
ATOM 782 C C . MET A 1 103 ? -2.174 18.803 1.378 1.00 60.62 103 MET A C 1
ATOM 784 O O . MET A 1 103 ? -1.048 18.965 0.910 1.00 60.62 103 MET A O 1
ATOM 788 N N . VAL A 1 104 ? -3.169 19.666 1.198 1.00 53.03 104 VAL A N 1
ATOM 789 C CA . VAL A 1 104 ? -2.950 21.042 0.757 1.00 53.03 104 VAL A CA 1
ATOM 790 C C . VAL A 1 104 ? -2.854 21.848 2.045 1.00 53.03 104 VAL A C 1
ATOM 792 O O . VAL A 1 104 ? -3.798 21.837 2.830 1.00 53.03 104 VAL A O 1
ATOM 795 N N . GLU A 1 105 ? -1.702 22.455 2.312 1.00 50.06 105 GLU A N 1
ATOM 796 C CA . GLU A 1 105 ? -1.582 23.416 3.407 1.00 50.06 105 GLU A CA 1
ATOM 797 C C . GLU A 1 105 ? -2.444 24.631 3.033 1.00 50.06 105 GLU A C 1
ATOM 799 O O . GLU A 1 105 ? -2.181 25.300 2.035 1.00 50.06 105 GLU A O 1
ATOM 804 N N . GLU A 1 106 ? -3.534 24.866 3.766 1.00 45.16 106 GLU A N 1
ATOM 805 C CA . GLU A 1 106 ? -4.289 26.113 3.652 1.00 45.16 106 GLU A CA 1
ATOM 806 C C . GLU A 1 106 ? -3.419 27.236 4.235 1.00 45.16 106 GLU A C 1
ATOM 808 O O . GLU A 1 106 ? -3.201 27.300 5.444 1.00 45.16 106 GLU A O 1
ATOM 813 N N . GLU A 1 107 ? -2.886 28.109 3.373 1.00 40.78 107 GLU A N 1
ATOM 814 C CA . GLU A 1 107 ? -2.280 29.370 3.802 1.00 40.78 107 GLU A CA 1
ATOM 815 C C . GLU A 1 107 ? -3.349 30.216 4.513 1.00 40.78 107 GLU A C 1
ATOM 817 O O . GLU A 1 107 ? -4.318 30.674 3.900 1.00 40.78 107 GLU A O 1
ATOM 822 N N . GLU A 1 108 ? -3.173 30.445 5.816 1.00 40.59 108 GLU A N 1
ATOM 823 C CA . GLU A 1 108 ? -3.928 31.456 6.551 1.00 40.59 108 GLU A CA 1
ATOM 824 C C . GLU A 1 108 ? -3.615 32.844 5.968 1.00 40.59 108 GLU A C 1
ATOM 826 O O . GLU A 1 108 ? -2.607 33.476 6.290 1.00 40.59 108 GLU A O 1
ATOM 831 N N . VAL A 1 109 ? -4.500 33.353 5.109 1.00 42.16 109 VAL A N 1
ATOM 832 C CA . VAL A 1 109 ? -4.478 34.760 4.700 1.00 42.16 109 VAL A CA 1
ATOM 833 C C . VAL A 1 109 ? -4.957 35.602 5.881 1.00 42.16 109 VAL A C 1
ATOM 835 O O . VAL A 1 109 ? -6.153 35.817 6.079 1.00 42.16 109 VAL A O 1
ATOM 838 N N . THR A 1 110 ? -4.012 36.106 6.669 1.00 42.94 110 THR A N 1
ATOM 839 C CA . THR A 1 110 ? -4.270 37.158 7.655 1.00 42.94 110 THR A CA 1
ATOM 840 C C . THR A 1 110 ? -4.517 38.480 6.916 1.00 42.94 110 THR A C 1
ATOM 842 O O . THR A 1 110 ? -3.600 39.106 6.393 1.00 42.94 110 THR A O 1
ATOM 845 N N . HIS A 1 111 ? -5.781 38.904 6.823 1.00 42.38 111 HIS A N 1
ATOM 846 C CA . HIS A 1 111 ? -6.110 40.288 6.470 1.00 42.38 111 HIS A CA 1
ATOM 847 C C . HIS A 1 111 ? -5.884 41.168 7.705 1.00 42.38 111 HIS A C 1
ATOM 849 O O . HIS A 1 111 ? -6.581 41.010 8.710 1.00 42.38 111 HIS A O 1
ATOM 855 N N . GLY A 1 112 ? -4.878 42.041 7.623 1.00 45.75 112 GLY A N 1
ATOM 856 C CA . GLY A 1 112 ? -4.659 43.153 8.552 1.00 45.75 112 GLY A CA 1
ATOM 857 C C . GLY A 1 112 ? -5.510 44.374 8.230 1.00 45.75 112 GLY A C 1
ATOM 858 O O . GLY A 1 112 ? -6.098 44.422 7.124 1.00 45.75 112 GLY A O 1
#

Radius of gyration: 20.66 Å; chains: 1; bounding box: 50×52×53 Å

pLDDT: mean 70.49, std 14.44, range [40.59, 94.12]

Foldseek 3Di:
DDDPFWDDWDQDQVVLDIDTDGDCVRDPVVVVVVVCVQQPSPDDAPADDADPDPQPPDPPPDNGFDWDWDDDPVPPPDTDTDGDDDCPDHNGRDDVPRGDDDDDPPPPPDDD

Sequence (112 aa):
MEMDGVLDVYASSSFQIIEVQYDPAKLPPNTIETKLEEAGYLGELIIPAETGAPATEKTADQPAFFRHTAAYAQTGQTISFAQKLPFVGRPLWPCPGMGPIKMVEEEEVTHG

Secondary structure (DSSP, 8-state):
---TTEEEEEEETTTTEEEEEE-TTT--HHHHHHHHHHHTSSSPP--PPBPSS-TT---TT-PPB--EEEE-GGG-S-EEEE------S--SPPPTT----PPP--------